Protein AF-A0A8D2H0W3-F1 (afdb_monomer)

Secondary structure (DSSP, 8-state):
-----------S-------PPP----EEEE-TTS--STT-GGGGEEEEESTTS-HHHHHHHHHHHHHHHHHHHHHS--

Foldseek 3Di:
DDDDDDDDDPDDDPPPPPDDDDDDDKDWDFDPPFQPDPPRQLRRTPDIPPPPDDSVVVSVVVVVVVVVVVVCVVVVPD

Radius of gyration: 23.94 Å; Cα contacts (8 Å, |Δi|>4): 44; chains: 1; bounding box: 78×45×32 Å

Sequence (78 aa):
MAASAAGAGAGAWAAQEKQFPPALLSFFIYNPRFGPREGEEENKILFYHPNEVEKNEKIRNVGLCEAIVQFTRLFGIL

Solvent-accessible surface area (backbone atoms only — not comparable to full-atom values): 5263 Å² total; per-residue (Å²): 135,87,81,88,78,80,93,72,82,94,73,87,81,80,73,75,79,77,83,70,78,93,71,90,77,75,50,73,43,72,42,90,84,36,40,87,50,94,91,31,54,64,64,17,53,79,44,60,40,66,70,87,62,53,69,66,60,55,41,52,55,52,51,51,54,50,50,51,56,52,51,49,58,69,68,64,76,116

Organism: Urocitellus parryii (NCBI:txid9999)

InterPro domains:
  IPR013176 Vacuolar fusion protein Ccz1 [PTHR13056] (13-75)
  IPR043987 CCZ1/INTU/HSP4, first Longin domain [PF19031] (25-74)

pLDDT: mean 81.98, std 19.38, range [41.69, 97.62]

Mean predicted aligned error: 12.1 Å

Nearest PDB structures (foldseek):
  8jbe-assembly1_B  TM=9.648E-01  e=2.564E-04  Drosophila
  8c7g-assembly1_B  TM=9.339E-01  e=3.387E-04  Drosophila melanogaster

Structure (mmCIF, N/CA/C/O backbone):
data_AF-A0A8D2H0W3-F1
#
_entry.id   AF-A0A8D2H0W3-F1
#
loop_
_atom_site.group_PDB
_atom_site.id
_atom_site.type_symbol
_atom_site.label_atom_id
_atom_site.label_alt_id
_atom_site.label_comp_id
_atom_site.label_asym_id
_atom_site.label_entity_id
_atom_site.label_seq_id
_atom_site.pdbx_PDB_ins_code
_atom_site.Cartn_x
_atom_site.Cartn_y
_atom_site.Cartn_z
_atom_site.occupancy
_atom_site.B_iso_or_equiv
_atom_site.auth_seq_id
_atom_site.auth_comp_id
_atom_site.auth_asym_id
_atom_site.auth_atom_id
_atom_site.pdbx_PDB_model_num
ATOM 1 N N . MET A 1 1 ? 70.284 -14.904 -4.038 1.00 41.69 1 MET A N 1
ATOM 2 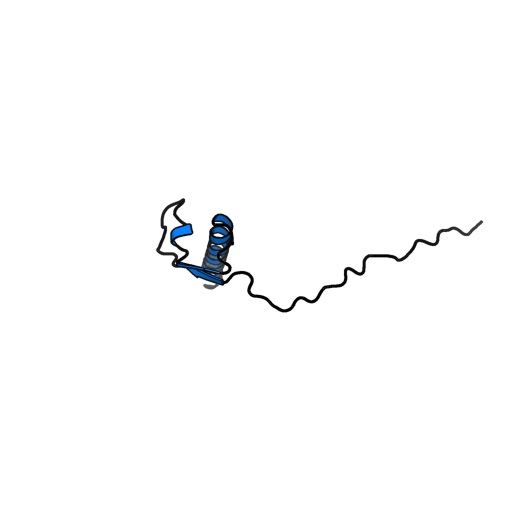C CA . MET A 1 1 ? 69.194 -13.923 -3.857 1.00 41.69 1 MET A C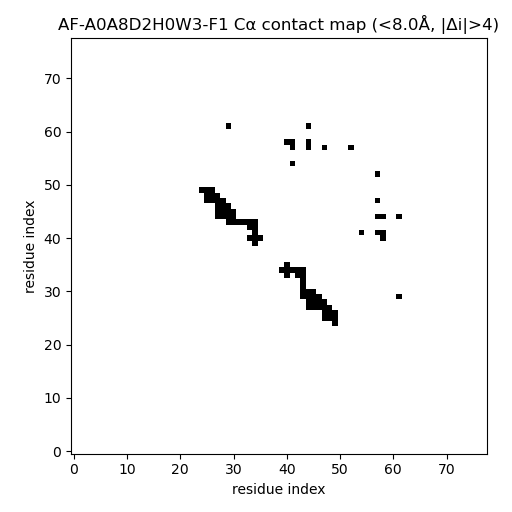A 1
ATOM 3 C C . MET A 1 1 ? 68.234 -14.056 -5.029 1.00 41.69 1 MET A C 1
ATOM 5 O O . MET A 1 1 ? 68.729 -14.073 -6.145 1.00 41.69 1 MET A O 1
ATOM 9 N N . ALA A 1 2 ? 66.928 -14.108 -4.723 1.00 42.88 2 ALA A N 1
ATOM 10 C CA . ALA A 1 2 ? 65.745 -14.079 -5.608 1.00 42.88 2 ALA A CA 1
ATOM 11 C C . ALA A 1 2 ? 65.584 -15.275 -6.586 1.00 42.88 2 ALA A C 1
ATOM 13 O O . ALA A 1 2 ? 66.546 -15.688 -7.210 1.00 42.88 2 ALA A O 1
ATOM 14 N N . ALA A 1 3 ? 64.416 -15.907 -6.754 1.00 43.31 3 ALA A N 1
ATOM 15 C CA . ALA A 1 3 ? 63.056 -15.391 -6.606 1.00 43.31 3 ALA A CA 1
ATOM 16 C C . ALA A 1 3 ? 62.047 -16.417 -6.032 1.00 43.31 3 ALA A C 1
ATOM 18 O O . ALA A 1 3 ? 62.037 -17.593 -6.387 1.00 43.31 3 ALA A O 1
ATOM 19 N N . SER A 1 4 ? 61.196 -15.894 -5.146 1.00 47.50 4 SER A N 1
ATOM 20 C CA . SER A 1 4 ? 59.849 -16.325 -4.732 1.00 47.50 4 SER A CA 1
ATOM 21 C C . SER A 1 4 ? 58.853 -16.286 -5.907 1.00 47.50 4 SER A C 1
ATOM 23 O O . SER A 1 4 ? 59.121 -15.598 -6.882 1.00 47.50 4 SER A O 1
ATOM 25 N N . ALA A 1 5 ? 57.628 -16.803 -5.882 1.00 45.16 5 ALA A N 1
ATOM 26 C CA . ALA A 1 5 ? 56.881 -17.767 -5.079 1.00 45.16 5 ALA A CA 1
ATOM 27 C C . ALA A 1 5 ? 55.525 -17.953 -5.799 1.00 45.16 5 ALA A C 1
ATOM 29 O O . ALA A 1 5 ? 55.065 -17.048 -6.490 1.00 45.16 5 ALA A O 1
ATOM 30 N N . ALA A 1 6 ? 54.901 -19.106 -5.554 1.00 43.47 6 ALA A N 1
ATOM 31 C CA . ALA A 1 6 ? 53.457 -19.346 -5.510 1.00 43.47 6 ALA A CA 1
ATOM 32 C C . ALA A 1 6 ? 52.596 -18.944 -6.726 1.00 43.47 6 ALA A C 1
ATOM 34 O O . ALA A 1 6 ? 52.113 -17.822 -6.854 1.00 43.47 6 ALA A O 1
ATOM 35 N N . GLY A 1 7 ? 52.254 -19.957 -7.528 1.00 50.16 7 GLY A N 1
ATOM 36 C CA . GLY A 1 7 ? 50.974 -19.976 -8.226 1.00 50.16 7 GLY A CA 1
ATOM 37 C C . GLY A 1 7 ? 49.836 -20.076 -7.208 1.00 50.16 7 GLY A C 1
ATOM 38 O O . GLY A 1 7 ? 49.775 -21.031 -6.436 1.00 50.16 7 GLY A O 1
ATOM 39 N N . ALA A 1 8 ? 48.943 -19.091 -7.210 1.00 46.03 8 ALA A N 1
ATOM 40 C CA . ALA A 1 8 ? 47.670 -19.137 -6.505 1.00 46.03 8 ALA A CA 1
ATOM 41 C C . ALA A 1 8 ? 46.558 -19.040 -7.552 1.00 46.03 8 ALA A C 1
ATOM 43 O O . ALA A 1 8 ? 46.553 -18.137 -8.388 1.00 46.03 8 ALA A O 1
ATOM 44 N N . GLY A 1 9 ? 45.669 -20.033 -7.545 1.00 43.66 9 GLY A N 1
ATOM 45 C CA . GLY A 1 9 ? 44.607 -20.195 -8.525 1.00 43.66 9 GLY A CA 1
ATOM 46 C C . GLY A 1 9 ? 43.688 -18.980 -8.583 1.00 43.66 9 GLY A C 1
ATOM 47 O O . GLY A 1 9 ? 43.045 -18.620 -7.601 1.00 43.66 9 GLY A O 1
ATOM 48 N N . ALA A 1 10 ? 43.588 -18.392 -9.771 1.00 46.25 10 ALA A N 1
ATOM 49 C CA . ALA A 1 10 ? 42.495 -17.509 -10.141 1.00 46.25 10 ALA A CA 1
ATOM 50 C C . ALA A 1 10 ? 41.242 -18.371 -10.371 1.00 46.25 10 ALA A C 1
ATOM 52 O O . ALA A 1 10 ? 40.929 -18.762 -11.493 1.00 46.25 10 ALA A O 1
ATOM 53 N N . GLY A 1 11 ? 40.572 -18.748 -9.285 1.00 50.69 11 GLY A N 1
ATOM 54 C CA . GLY A 1 11 ? 39.360 -19.554 -9.316 1.00 50.69 11 GLY A CA 1
ATOM 55 C C . GLY A 1 11 ? 38.305 -18.987 -8.375 1.00 50.69 11 GLY A C 1
ATOM 56 O O . GLY A 1 11 ? 38.529 -18.925 -7.174 1.00 50.69 11 GLY A O 1
ATOM 57 N N . ALA A 1 12 ? 37.147 -18.663 -8.955 1.00 51.16 12 ALA A N 1
ATOM 58 C CA . ALA A 1 12 ? 35.845 -18.502 -8.301 1.00 51.16 12 ALA A CA 1
ATOM 59 C C . ALA A 1 12 ? 35.501 -17.157 -7.622 1.00 51.16 12 ALA A C 1
ATOM 61 O O . ALA A 1 12 ? 35.134 -17.136 -6.456 1.00 51.16 12 ALA A O 1
ATOM 62 N N . TRP A 1 13 ? 35.428 -16.066 -8.399 1.00 50.59 13 TRP A N 1
ATOM 63 C CA . TRP A 1 13 ? 34.432 -14.997 -8.147 1.00 50.59 13 TRP A CA 1
ATOM 64 C C . TRP A 1 13 ? 33.735 -14.485 -9.413 1.00 50.59 13 TRP A C 1
ATOM 66 O O . TRP A 1 13 ? 33.242 -13.363 -9.450 1.00 50.59 13 TRP A O 1
ATOM 76 N N . ALA A 1 14 ? 33.611 -15.318 -10.447 1.00 54.47 14 ALA A N 1
ATOM 77 C CA . ALA A 1 14 ? 32.576 -15.088 -11.448 1.00 54.47 14 ALA A CA 1
ATOM 78 C C . ALA A 1 14 ? 31.242 -15.554 -10.846 1.00 54.47 14 ALA A C 1
ATOM 80 O O . ALA A 1 14 ? 30.760 -16.646 -11.143 1.00 54.47 14 ALA A O 1
ATOM 81 N N . ALA A 1 15 ? 30.679 -14.759 -9.932 1.00 62.22 15 ALA A N 1
ATOM 82 C CA . ALA A 1 15 ? 29.265 -14.863 -9.616 1.00 62.22 15 ALA A CA 1
ATOM 83 C C . ALA A 1 15 ? 28.536 -14.547 -10.922 1.00 62.22 15 ALA A C 1
ATOM 85 O O . ALA A 1 15 ? 28.430 -13.393 -11.322 1.00 62.22 15 ALA A O 1
ATOM 86 N N . GLN A 1 16 ? 28.159 -15.595 -11.650 1.00 61.25 16 G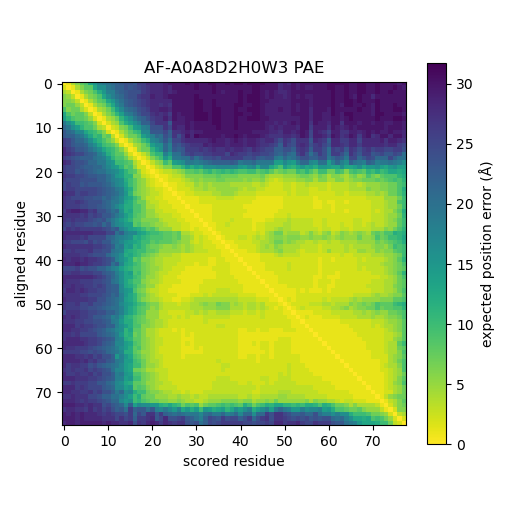LN A N 1
ATOM 87 C CA . GLN A 1 16 ? 27.367 -15.476 -12.858 1.00 61.25 16 GLN A CA 1
ATOM 88 C C . GLN A 1 16 ? 26.108 -14.700 -12.470 1.00 61.25 16 GLN A C 1
ATOM 90 O O . GLN A 1 16 ? 25.271 -15.223 -11.730 1.00 61.25 16 GLN A O 1
ATOM 95 N N . GLU A 1 17 ? 25.996 -13.454 -12.926 1.00 67.12 17 GLU A N 1
ATOM 96 C CA . GLU A 1 17 ? 24.775 -12.672 -12.803 1.00 67.12 17 GLU A CA 1
ATOM 97 C C . GLU A 1 17 ? 23.695 -13.437 -13.569 1.00 67.12 17 GLU A C 1
ATOM 99 O O . GLU A 1 17 ? 23.593 -13.383 -14.795 1.00 67.12 17 GLU A O 1
ATOM 104 N N . LYS A 1 18 ? 22.939 -14.275 -12.854 1.00 72.88 18 LYS A N 1
ATOM 105 C CA . LYS A 1 18 ? 21.765 -14.934 -13.410 1.00 72.88 18 LYS A CA 1
ATOM 106 C C . LYS A 1 18 ? 20.794 -13.818 -13.752 1.00 72.88 18 LYS A C 1
ATOM 108 O O . LYS A 1 18 ? 20.185 -13.220 -12.872 1.00 72.88 18 LYS A O 1
ATOM 113 N N . GLN A 1 19 ? 20.695 -13.520 -15.037 1.00 72.38 19 GLN A N 1
ATOM 114 C CA . GLN A 1 19 ? 19.756 -12.544 -15.543 1.00 72.38 19 GLN A CA 1
ATOM 115 C C . GLN A 1 19 ? 18.361 -13.157 -15.435 1.00 72.38 19 GLN A C 1
ATOM 117 O O . GLN A 1 19 ? 17.975 -14.020 -16.223 1.00 72.38 19 GLN A O 1
ATOM 122 N N . PHE A 1 20 ? 17.642 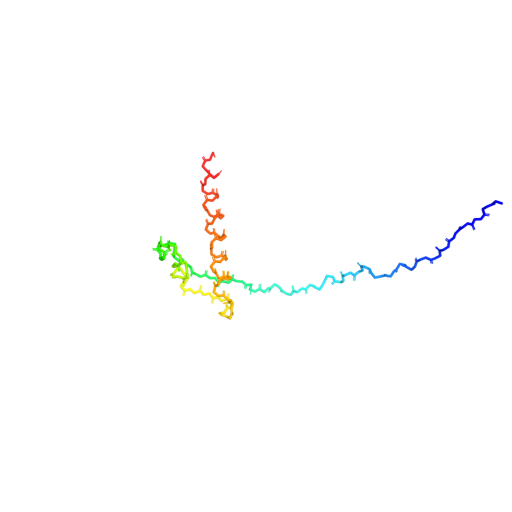-12.786 -14.380 1.00 77.62 20 PHE A N 1
ATOM 123 C CA . PHE A 1 20 ? 16.261 -13.201 -14.197 1.00 77.62 20 PHE A CA 1
ATOM 124 C C . PHE A 1 20 ? 15.361 -12.329 -15.076 1.00 77.62 20 PHE A C 1
ATOM 126 O O . PHE A 1 20 ? 15.607 -11.124 -15.192 1.00 77.62 20 PHE A O 1
ATOM 133 N N . PRO A 1 21 ? 14.323 -12.905 -15.704 1.00 87.19 21 PRO A N 1
ATOM 134 C CA . PRO A 1 21 ? 13.315 -12.091 -16.362 1.00 87.19 21 PRO A CA 1
ATOM 135 C C . PRO A 1 21 ? 12.674 -11.148 -15.330 1.00 87.19 21 PRO A C 1
ATOM 137 O O . PRO A 1 21 ? 12.513 -11.540 -14.169 1.00 87.19 21 PRO A O 1
ATOM 140 N N . PRO A 1 22 ? 12.309 -9.913 -15.719 1.00 89.94 22 PRO A N 1
ATOM 141 C CA . PRO A 1 22 ? 11.613 -9.007 -14.819 1.00 89.94 22 PRO A CA 1
ATOM 142 C C . PRO A 1 22 ? 10.310 -9.662 -14.354 1.00 89.94 22 PRO A C 1
ATOM 144 O O . PRO A 1 22 ? 9.538 -10.180 -15.161 1.00 89.94 22 PRO A O 1
ATOM 147 N N . ALA A 1 23 ? 10.080 -9.641 -13.046 1.00 89.62 23 ALA A N 1
ATOM 148 C CA . ALA A 1 23 ? 8.912 -10.236 -12.418 1.00 89.62 23 ALA A CA 1
ATOM 149 C C . ALA A 1 23 ? 8.230 -9.221 -11.501 1.00 89.62 23 ALA A C 1
ATOM 151 O O . ALA A 1 23 ? 8.863 -8.304 -10.972 1.00 89.62 23 ALA A O 1
ATOM 152 N N . LEU A 1 24 ? 6.924 -9.391 -11.311 1.00 89.75 24 LEU A N 1
ATOM 153 C CA . LEU A 1 24 ? 6.159 -8.580 -10.379 1.00 89.75 24 LEU A CA 1
ATOM 154 C C . LEU A 1 24 ? 6.518 -8.986 -8.944 1.00 89.75 24 LEU A C 1
ATOM 156 O O . LEU A 1 24 ? 6.237 -10.110 -8.540 1.00 89.75 24 LEU A O 1
ATOM 160 N N . LEU A 1 25 ? 7.144 -8.081 -8.190 1.00 91.06 25 LEU A N 1
ATOM 161 C CA . LEU A 1 25 ? 7.559 -8.350 -6.807 1.00 91.06 25 LEU A CA 1
ATOM 162 C C . LEU A 1 25 ? 6.425 -8.096 -5.811 1.00 91.06 25 LEU A C 1
ATOM 164 O O . LEU A 1 25 ? 6.072 -8.957 -5.013 1.00 91.06 25 LEU A O 1
ATOM 168 N N . SER A 1 26 ? 5.851 -6.896 -5.856 1.00 94.25 26 SER A N 1
ATOM 169 C CA . SER A 1 26 ? 4.791 -6.478 -4.944 1.00 94.25 26 SER A CA 1
ATOM 170 C C . SER A 1 26 ? 3.880 -5.494 -5.656 1.00 94.25 26 SER A C 1
ATOM 172 O O . SER A 1 26 ? 4.320 -4.433 -6.096 1.00 94.25 26 SER A O 1
ATOM 174 N N . PHE A 1 27 ? 2.605 -5.843 -5.764 1.00 96.06 27 PHE A N 1
ATOM 175 C CA . PHE A 1 27 ? 1.571 -4.969 -6.294 1.00 96.06 27 PHE A CA 1
ATOM 176 C C . PHE A 1 27 ? 0.456 -4.841 -5.271 1.00 96.06 27 PHE A C 1
ATOM 178 O O . PHE A 1 27 ? -0.102 -5.842 -4.823 1.00 96.06 27 PHE A O 1
ATOM 185 N N . PHE A 1 28 ? 0.122 -3.612 -4.895 1.00 96.81 28 PHE A N 1
ATOM 186 C CA . PHE A 1 28 ? -0.876 -3.365 -3.867 1.00 96.81 28 PHE A CA 1
ATOM 187 C C . PHE A 1 28 ? -1.672 -2.095 -4.127 1.00 96.81 28 PHE A C 1
ATOM 189 O O . PHE A 1 28 ? -1.193 -1.140 -4.737 1.00 96.81 28 PHE A O 1
ATOM 196 N N . ILE A 1 29 ? -2.904 -2.100 -3.626 1.00 97.44 29 ILE A N 1
ATOM 197 C CA . ILE A 1 29 ? -3.812 -0.956 -3.628 1.00 97.44 29 ILE A CA 1
ATOM 198 C C . ILE A 1 29 ? -4.106 -0.638 -2.169 1.00 97.44 29 ILE A C 1
ATOM 200 O O . ILE A 1 29 ? -4.541 -1.515 -1.418 1.00 97.44 29 ILE A O 1
ATOM 204 N N . TYR A 1 30 ? -3.877 0.609 -1.769 1.00 97.12 30 TYR A N 1
ATOM 205 C CA . TYR A 1 30 ? -4.108 1.055 -0.402 1.00 97.12 30 TYR A CA 1
ATOM 206 C C . TYR A 1 30 ? -4.860 2.387 -0.356 1.00 97.12 30 TYR A C 1
ATOM 208 O O . TYR A 1 30 ? -4.826 3.173 -1.304 1.00 97.12 30 TYR A O 1
ATOM 216 N N . ASN A 1 31 ? -5.541 2.638 0.761 1.00 96.19 31 ASN A N 1
ATOM 217 C CA . ASN A 1 31 ? -6.207 3.897 1.060 1.00 96.19 31 ASN A CA 1
ATOM 218 C C . ASN A 1 31 ? -5.688 4.449 2.401 1.00 96.19 31 ASN A C 1
ATOM 220 O O . ASN A 1 31 ? -6.014 3.884 3.447 1.00 96.19 31 ASN A O 1
ATOM 224 N N . PRO A 1 32 ? -4.950 5.576 2.411 1.00 93.19 32 PRO A N 1
ATOM 225 C CA . PRO A 1 32 ? -4.354 6.131 3.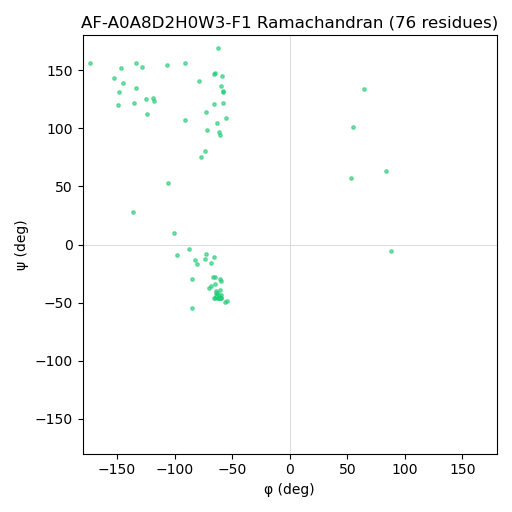630 1.00 93.19 32 PRO A CA 1
ATOM 226 C C . PRO A 1 32 ? -5.386 6.635 4.652 1.00 93.19 32 PRO A C 1
ATOM 228 O O . PRO A 1 32 ? -5.023 6.958 5.779 1.00 93.19 32 PRO A O 1
ATOM 231 N N . ARG A 1 33 ? -6.669 6.741 4.272 1.00 94.06 33 ARG A N 1
ATOM 232 C CA . ARG A 1 33 ? -7.757 7.151 5.175 1.00 94.06 33 ARG A CA 1
ATOM 233 C C . ARG A 1 33 ? -8.300 6.014 6.040 1.00 94.06 33 ARG A C 1
ATOM 235 O O . ARG A 1 33 ? -9.075 6.287 6.952 1.00 94.06 33 ARG A O 1
ATOM 242 N N . PHE A 1 34 ? -7.966 4.764 5.734 1.00 95.56 34 PHE A N 1
ATOM 243 C CA . PHE A 1 34 ? -8.361 3.616 6.551 1.00 95.56 34 PHE A CA 1
ATOM 244 C C . PHE A 1 34 ? -7.283 3.330 7.604 1.00 95.56 34 PHE A C 1
ATOM 246 O O . PHE A 1 34 ? -6.143 3.751 7.440 1.00 95.56 34 PHE A O 1
ATOM 253 N N . GLY A 1 35 ? -7.647 2.673 8.707 1.00 90.62 35 GLY A N 1
ATOM 254 C CA . GLY A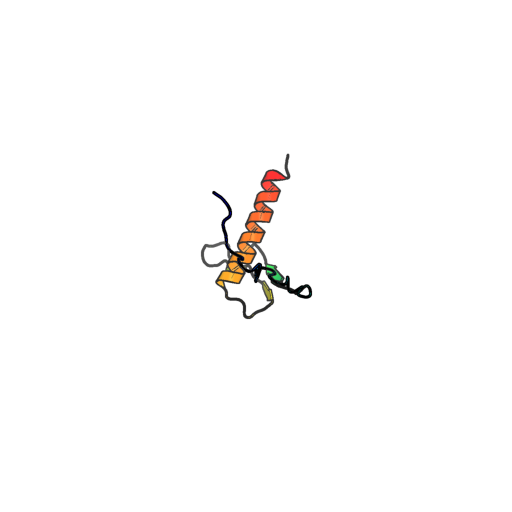 1 35 ? -6.723 2.394 9.815 1.00 90.62 35 GLY A CA 1
ATOM 255 C C . GLY A 1 35 ? -5.994 3.630 10.368 1.00 90.62 35 GLY A C 1
ATOM 256 O O . GLY A 1 35 ? -4.765 3.673 10.327 1.00 90.62 35 GLY A O 1
ATOM 257 N N . PRO A 1 36 ? -6.711 4.672 10.837 1.00 90.81 36 PRO A N 1
ATOM 258 C CA . PRO A 1 36 ? -6.098 5.911 11.324 1.00 90.81 36 PRO A CA 1
ATOM 259 C C . PRO A 1 36 ? -5.397 5.764 12.685 1.00 90.81 36 PRO A C 1
ATOM 261 O O . PRO A 1 36 ? -4.772 6.718 13.147 1.00 90.81 36 PRO A O 1
ATOM 264 N N . ARG A 1 37 ? -5.547 4.615 13.354 1.00 93.44 37 ARG A N 1
ATOM 265 C CA . ARG A 1 37 ? -4.978 4.331 14.674 1.00 93.44 37 ARG A CA 1
ATOM 266 C C . ARG A 1 37 ? -3.805 3.363 14.566 1.00 93.44 37 ARG A C 1
ATOM 268 O O . ARG A 1 37 ? -3.745 2.551 13.647 1.00 93.44 37 ARG A O 1
ATOM 275 N N . GLU A 1 38 ? -2.911 3.444 15.544 1.00 90.56 38 GLU A N 1
ATOM 276 C CA . GLU A 1 38 ? -1.802 2.502 15.695 1.00 90.56 38 GLU A CA 1
ATOM 277 C C . GLU A 1 38 ? -2.330 1.068 15.839 1.00 90.56 38 GLU A C 1
ATOM 279 O O . GLU A 1 38 ? -3.260 0.811 16.609 1.00 90.56 38 GLU A O 1
ATOM 284 N N . GLY A 1 39 ? -1.752 0.147 15.067 1.00 93.62 39 GLY A N 1
ATOM 285 C CA . GLY A 1 39 ? -2.155 -1.259 15.016 1.00 93.62 39 GLY A CA 1
ATOM 286 C C . GLY A 1 39 ? -3.265 -1.576 14.006 1.00 93.62 39 GLY A C 1
ATOM 287 O O . GLY A 1 39 ? -3.588 -2.749 13.813 1.00 93.62 39 GLY A O 1
ATOM 288 N N . GLU A 1 40 ? -3.846 -0.570 13.343 1.00 95.44 40 GLU A N 1
ATOM 289 C CA . GLU A 1 40 ? -4.875 -0.749 12.309 1.00 95.44 40 GLU A CA 1
ATOM 290 C C . GLU A 1 40 ? -4.318 -0.637 10.875 1.00 95.44 40 GLU A C 1
ATOM 292 O O . GLU A 1 40 ? -5.091 -0.583 9.917 1.00 95.44 40 GLU A O 1
ATOM 297 N N . GLU A 1 41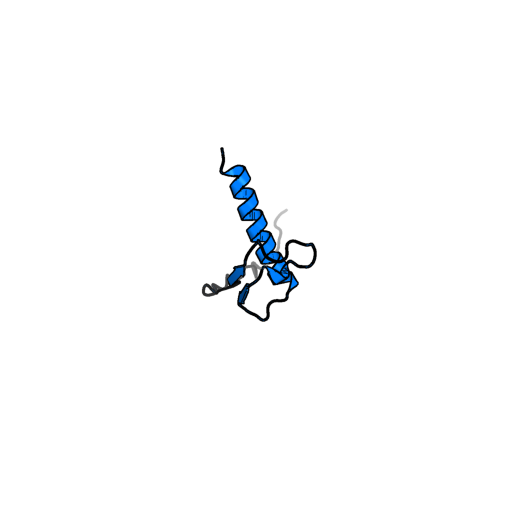 ? -2.995 -0.603 10.686 1.00 95.69 41 GLU A N 1
ATOM 298 C CA . GLU A 1 41 ? -2.348 -0.281 9.405 1.00 95.69 41 GLU A CA 1
ATOM 299 C C . GLU A 1 41 ? -2.720 -1.256 8.283 1.00 95.69 41 GLU A C 1
ATOM 301 O O . GLU A 1 41 ? -2.782 -0.870 7.117 1.00 95.69 41 GLU A O 1
ATOM 306 N N . GLU A 1 42 ? -3.017 -2.510 8.621 1.00 95.62 42 GLU A N 1
ATOM 307 C CA . GLU A 1 42 ? -3.473 -3.504 7.647 1.00 95.62 42 GLU A CA 1
ATOM 308 C C . GLU A 1 42 ? -4.767 -3.098 6.942 1.00 95.62 42 GLU A C 1
ATOM 310 O O . GLU A 1 42 ? -4.946 -3.402 5.765 1.00 95.62 42 GLU A O 1
ATOM 315 N N . ASN A 1 43 ? -5.643 -2.359 7.631 1.00 96.81 43 ASN A N 1
ATOM 316 C CA . ASN A 1 43 ? -6.942 -1.952 7.102 1.00 96.81 43 ASN A CA 1
ATOM 317 C C . ASN A 1 43 ? -6.791 -0.937 5.963 1.00 96.81 43 ASN A C 1
ATOM 319 O O . ASN A 1 43 ? -7.728 -0.728 5.193 1.00 96.81 43 ASN A O 1
ATOM 323 N N . LYS A 1 44 ? -5.611 -0.315 5.825 1.00 96.75 44 LYS A N 1
ATOM 324 C CA . LYS A 1 44 ? -5.269 0.519 4.667 1.00 96.75 44 LYS A CA 1
ATOM 325 C C . LYS A 1 44 ? -5.200 -0.290 3.380 1.00 96.75 44 LYS A C 1
ATOM 327 O O . LYS A 1 44 ? -5.406 0.279 2.312 1.00 96.75 44 LYS A O 1
ATOM 332 N N . ILE A 1 45 ? -4.873 -1.578 3.454 1.00 97.12 45 ILE A N 1
ATOM 333 C CA . ILE A 1 45 ? -4.526 -2.407 2.300 1.00 97.12 45 ILE A CA 1
ATOM 334 C C . ILE A 1 45 ? -5.790 -3.073 1.762 1.00 97.12 45 ILE A C 1
ATOM 336 O O . ILE A 1 45 ? -6.326 -4.002 2.356 1.00 97.12 45 ILE A O 1
ATOM 340 N N . LEU A 1 46 ? -6.265 -2.604 0.609 1.00 97.00 46 LEU A N 1
ATOM 341 C CA . LEU A 1 46 ? -7.467 -3.132 -0.043 1.00 97.00 46 LEU A CA 1
ATOM 342 C C . LEU A 1 46 ? -7.152 -4.354 -0.910 1.00 97.00 46 LEU A C 1
ATOM 344 O O . LEU A 1 46 ? -7.998 -5.223 -1.107 1.00 97.00 46 LEU A O 1
ATOM 348 N N . PHE A 1 47 ? -5.933 -4.407 -1.449 1.00 97.31 47 PHE A N 1
ATOM 349 C CA . PHE A 1 47 ? -5.450 -5.505 -2.275 1.00 97.31 47 PHE A CA 1
ATOM 350 C C . PHE A 1 47 ? -3.933 -5.625 -2.172 1.00 97.31 47 PHE A C 1
ATOM 352 O O . PHE A 1 47 ? -3.236 -4.610 -2.125 1.00 97.31 47 PHE A O 1
ATOM 359 N N . TYR A 1 48 ? -3.423 -6.856 -2.189 1.00 97.62 48 TYR A N 1
ATOM 360 C CA . TYR A 1 48 ? -1.992 -7.134 -2.228 1.00 97.62 48 TYR A CA 1
ATOM 361 C C . TYR A 1 48 ? -1.724 -8.437 -2.993 1.00 97.62 48 TYR A C 1
ATOM 363 O O . TYR A 1 48 ? 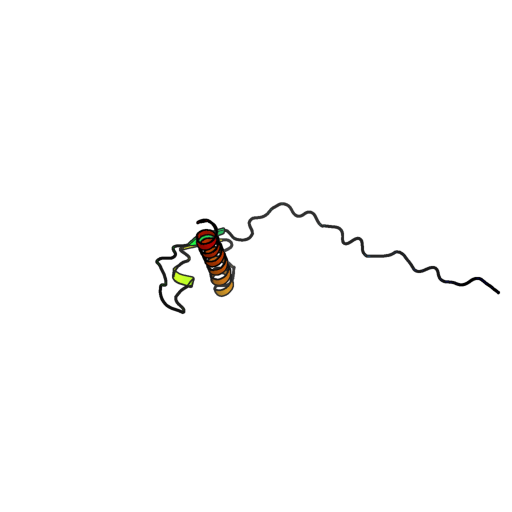-2.341 -9.464 -2.705 1.00 97.62 48 TYR A O 1
ATOM 371 N N . HIS A 1 49 ? -0.784 -8.400 -3.934 1.00 96.50 49 HIS A N 1
ATOM 372 C CA . HIS A 1 49 ? -0.309 -9.544 -4.704 1.00 96.50 49 HIS A CA 1
ATOM 373 C C . HIS A 1 49 ? 1.232 -9.563 -4.750 1.00 96.50 49 HIS A C 1
ATOM 375 O O . HIS A 1 49 ? 1.824 -8.516 -5.039 1.00 96.50 49 HIS A O 1
ATOM 381 N N . PRO A 1 50 ? 1.885 -10.720 -4.524 1.00 95.12 50 PRO A N 1
ATOM 382 C CA . PRO A 1 50 ? 1.309 -12.031 -4.176 1.00 95.12 50 PRO A CA 1
ATOM 383 C C . PRO A 1 50 ? 0.614 -12.048 -2.804 1.00 95.12 50 PRO A C 1
ATOM 385 O O . PRO A 1 50 ? 0.984 -11.295 -1.903 1.00 95.12 50 PRO A O 1
ATOM 388 N N . ASN A 1 51 ? -0.450 -12.841 -2.639 1.00 91.88 51 ASN A N 1
ATOM 389 C CA . ASN A 1 51 ? -1.283 -12.766 -1.429 1.00 91.88 51 ASN A CA 1
ATOM 390 C C . ASN A 1 51 ? -0.675 -13.526 -0.238 1.00 91.88 51 ASN A C 1
ATOM 392 O O . ASN A 1 51 ? -1.047 -13.240 0.903 1.00 91.88 51 ASN A O 1
ATOM 396 N N . GLU A 1 52 ? 0.284 -14.415 -0.499 1.00 93.94 52 GLU A N 1
ATOM 397 C CA . GLU A 1 52 ? 0.985 -15.262 0.469 1.00 93.94 52 GLU A CA 1
ATOM 398 C C . GLU A 1 52 ? 1.988 -14.474 1.320 1.00 93.94 52 GLU A C 1
ATOM 400 O O . GLU A 1 52 ? 2.465 -14.967 2.340 1.00 93.94 52 GLU A O 1
ATOM 405 N N . VAL A 1 53 ? 2.288 -13.235 0.920 1.00 95.19 53 VAL A N 1
ATOM 406 C CA . VAL A 1 53 ? 3.162 -12.326 1.662 1.00 95.19 53 VAL A CA 1
ATOM 407 C C . VAL A 1 53 ? 2.593 -12.063 3.059 1.00 95.19 53 VAL A C 1
ATOM 409 O O . VAL A 1 53 ? 1.391 -11.829 3.244 1.00 95.19 53 VAL A O 1
ATOM 412 N N . GLU A 1 54 ? 3.475 -12.094 4.053 1.00 96.44 54 GLU A N 1
ATOM 413 C CA . GLU A 1 54 ? 3.127 -11.935 5.461 1.00 96.44 54 GLU A CA 1
ATOM 414 C C . GLU A 1 54 ? 2.587 -10.523 5.749 1.00 96.44 54 GLU A C 1
ATOM 416 O O . GLU A 1 54 ? 2.974 -9.533 5.124 1.00 96.44 54 GLU A O 1
ATOM 421 N N . LYS A 1 55 ? 1.646 -10.423 6.693 1.00 95.38 55 LYS A N 1
ATOM 422 C CA . LYS A 1 55 ? 0.926 -9.179 7.002 1.00 95.38 55 LYS A CA 1
ATOM 423 C C . LYS A 1 55 ? 1.872 -8.017 7.319 1.00 95.38 55 LYS A C 1
ATOM 425 O O . LYS A 1 55 ? 1.702 -6.937 6.752 1.00 95.38 55 LYS A O 1
ATOM 430 N N . ASN A 1 56 ? 2.862 -8.214 8.191 1.00 95.94 56 ASN A N 1
ATOM 431 C CA . ASN A 1 56 ? 3.785 -7.140 8.555 1.00 95.94 56 ASN A CA 1
ATOM 432 C C . ASN A 1 56 ? 4.635 -6.704 7.363 1.00 95.94 56 ASN A C 1
ATOM 434 O O . ASN A 1 56 ? 4.937 -5.522 7.232 1.00 95.94 56 ASN A O 1
ATOM 438 N N . GLU A 1 57 ? 4.997 -7.618 6.465 1.00 96.81 57 GLU A N 1
ATOM 439 C CA . GLU A 1 57 ? 5.677 -7.255 5.221 1.00 96.81 57 GLU A CA 1
ATOM 440 C C . GLU A 1 57 ? 4.808 -6.375 4.311 1.00 96.81 57 GLU A C 1
ATOM 442 O O . GLU A 1 57 ? 5.287 -5.360 3.798 1.00 96.81 57 GLU A O 1
ATOM 447 N N . LYS A 1 58 ? 3.511 -6.675 4.182 1.00 96.81 58 LYS A N 1
ATOM 448 C CA . LYS A 1 58 ? 2.560 -5.813 3.454 1.00 96.81 58 LYS A CA 1
ATOM 449 C C . LYS A 1 58 ? 2.480 -4.413 4.072 1.00 96.81 58 LYS A C 1
ATOM 451 O O . LYS A 1 58 ? 2.572 -3.422 3.346 1.00 96.81 58 LYS A O 1
ATOM 456 N N . ILE A 1 59 ? 2.377 -4.330 5.402 1.00 96.94 59 ILE A N 1
ATOM 457 C CA . ILE A 1 59 ? 2.338 -3.060 6.148 1.00 96.94 59 ILE A CA 1
ATOM 458 C C . ILE A 1 59 ? 3.630 -2.261 5.943 1.00 96.94 59 ILE A C 1
ATOM 460 O O . ILE A 1 59 ? 3.568 -1.069 5.644 1.00 96.94 59 ILE A O 1
ATOM 464 N N . ARG A 1 60 ? 4.802 -2.907 6.037 1.00 96.81 60 ARG A N 1
ATOM 465 C CA . ARG A 1 60 ? 6.103 -2.253 5.814 1.00 96.81 60 ARG A CA 1
ATOM 466 C C . ARG A 1 60 ? 6.214 -1.666 4.409 1.00 96.81 60 ARG A C 1
ATOM 468 O O . ARG A 1 60 ? 6.670 -0.535 4.266 1.00 96.81 60 ARG A O 1
ATOM 475 N N . ASN A 1 61 ? 5.767 -2.402 3.391 1.00 96.62 61 ASN A N 1
ATOM 476 C CA . ASN A 1 61 ? 5.793 -1.935 2.005 1.00 96.62 61 ASN A CA 1
ATOM 477 C C . ASN A 1 61 ? 4.924 -0.686 1.801 1.00 96.62 61 ASN A C 1
ATOM 479 O O . ASN A 1 61 ? 5.381 0.295 1.215 1.00 96.62 61 ASN A O 1
ATOM 483 N N . VAL A 1 62 ? 3.700 -0.688 2.339 1.00 96.44 62 VAL A N 1
ATOM 484 C CA . VAL A 1 62 ? 2.805 0.479 2.269 1.00 96.44 62 VAL A CA 1
ATOM 485 C C . VAL A 1 62 ? 3.375 1.662 3.049 1.00 96.44 62 VAL A C 1
ATOM 487 O O . VAL A 1 62 ? 3.431 2.768 2.514 1.00 96.44 62 VAL A O 1
ATOM 490 N N . GLY A 1 63 ? 3.858 1.437 4.274 1.00 95.75 63 GLY A N 1
ATOM 491 C CA . GLY A 1 63 ? 4.447 2.484 5.111 1.00 95.75 63 GLY A CA 1
ATOM 492 C C . GLY A 1 63 ? 5.675 3.141 4.475 1.00 95.75 63 GLY A C 1
ATOM 493 O O . GLY A 1 63 ? 5.811 4.363 4.520 1.00 95.75 63 GLY A O 1
ATOM 494 N N . LEU A 1 64 ? 6.531 2.360 3.807 1.00 95.81 64 LEU A N 1
ATOM 495 C CA . LEU A 1 64 ? 7.675 2.891 3.064 1.00 95.81 64 LEU A CA 1
ATOM 496 C C . LEU A 1 64 ? 7.225 3.806 1.916 1.00 95.81 64 LEU A C 1
ATOM 498 O O . LEU A 1 64 ? 7.749 4.910 1.765 1.00 95.81 64 LEU A O 1
ATOM 502 N N . CYS A 1 65 ? 6.233 3.386 1.128 1.00 95.12 65 CYS A N 1
ATOM 503 C CA . CYS A 1 65 ? 5.689 4.215 0.054 1.00 95.12 65 CYS A CA 1
ATOM 504 C C . CYS A 1 65 ? 5.020 5.491 0.585 1.00 95.12 65 CYS A C 1
ATOM 506 O O . CYS A 1 65 ? 5.223 6.560 0.009 1.00 95.12 65 CYS A O 1
ATOM 508 N N . GLU A 1 66 ? 4.277 5.418 1.694 1.00 93.69 66 GLU A N 1
ATOM 509 C CA . GLU A 1 66 ? 3.708 6.601 2.352 1.00 93.69 66 GLU A CA 1
ATOM 510 C C . GLU A 1 66 ? 4.807 7.577 2.791 1.00 93.69 66 GLU A C 1
ATOM 512 O O . GLU A 1 66 ? 4.711 8.769 2.492 1.00 93.69 66 GLU A O 1
ATOM 517 N N . ALA A 1 67 ? 5.873 7.080 3.425 1.00 93.81 67 ALA A N 1
ATOM 518 C CA . ALA A 1 67 ? 7.000 7.897 3.865 1.00 93.81 67 ALA A CA 1
ATOM 519 C C . ALA A 1 67 ? 7.708 8.584 2.687 1.00 93.81 67 ALA A C 1
ATOM 521 O O . ALA A 1 67 ? 7.986 9.779 2.757 1.00 93.81 67 ALA A O 1
ATOM 522 N N . ILE A 1 68 ? 7.938 7.875 1.576 1.00 93.88 68 ILE A N 1
ATOM 523 C CA . ILE A 1 68 ? 8.546 8.452 0.364 1.00 93.88 68 ILE A CA 1
ATOM 524 C C . ILE A 1 68 ? 7.639 9.534 -0.241 1.00 93.88 68 ILE A C 1
ATOM 526 O O . ILE A 1 68 ? 8.108 10.615 -0.601 1.00 93.88 68 ILE A O 1
ATOM 530 N N . VAL A 1 69 ? 6.330 9.285 -0.336 1.00 92.75 69 VAL A N 1
ATOM 531 C CA . VAL A 1 69 ? 5.369 10.274 -0.854 1.00 92.75 69 VAL A CA 1
ATOM 532 C C . VAL A 1 69 ? 5.312 11.507 0.050 1.00 92.75 69 VAL A C 1
ATOM 534 O O . VAL A 1 69 ? 5.275 12.633 -0.441 1.00 92.75 69 VAL A O 1
ATOM 537 N N . GLN A 1 70 ? 5.319 11.329 1.370 1.00 90.62 70 GLN A N 1
ATOM 538 C CA . GLN A 1 70 ? 5.345 12.445 2.317 1.00 90.62 70 GLN A CA 1
ATOM 539 C C . GLN A 1 70 ? 6.655 13.227 2.227 1.00 90.62 70 GLN A C 1
ATOM 541 O O . GLN A 1 70 ? 6.629 14.451 2.122 1.00 90.62 70 GLN A O 1
ATOM 546 N N . PHE A 1 71 ? 7.788 12.529 2.194 1.00 91.81 71 PHE A N 1
ATOM 547 C CA . PHE A 1 71 ? 9.108 13.126 2.042 1.00 91.81 71 PHE A CA 1
ATOM 548 C C . PHE A 1 71 ? 9.191 13.973 0.767 1.00 91.81 71 PHE A C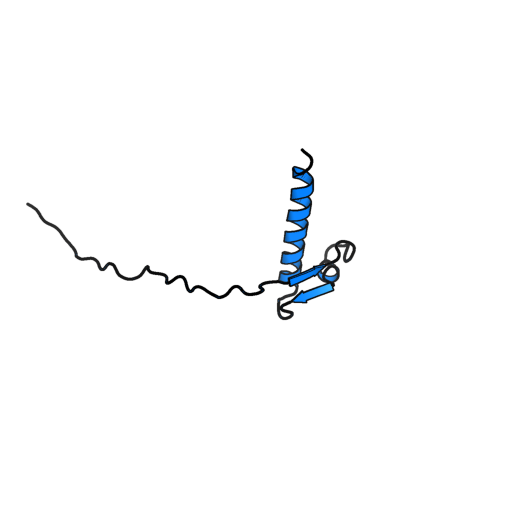 1
ATOM 550 O O . PHE A 1 71 ? 9.555 15.144 0.816 1.00 91.81 71 PHE A O 1
ATOM 557 N N . THR A 1 72 ? 8.767 13.431 -0.374 1.00 92.44 72 THR A N 1
ATOM 558 C CA . THR A 1 72 ? 8.812 14.161 -1.650 1.00 92.44 72 THR A CA 1
ATOM 559 C C . THR A 1 72 ? 7.870 15.367 -1.690 1.00 92.44 72 THR A C 1
ATOM 561 O O . THR A 1 72 ? 8.188 16.350 -2.351 1.00 92.44 72 THR A O 1
ATOM 564 N N . ARG A 1 73 ? 6.758 15.371 -0.941 1.00 88.88 73 ARG A N 1
ATOM 565 C CA . ARG A 1 73 ? 5.908 16.570 -0.781 1.00 88.88 73 ARG A CA 1
ATOM 566 C C . ARG A 1 73 ? 6.584 17.675 0.025 1.00 88.88 73 ARG A C 1
ATOM 568 O O . ARG A 1 73 ? 6.373 18.844 -0.277 1.00 88.88 73 ARG A O 1
ATOM 575 N N . LEU A 1 74 ? 7.373 17.312 1.035 1.00 80.50 74 LEU A N 1
ATOM 576 C CA . LEU A 1 74 ? 8.096 18.273 1.871 1.00 80.50 74 LEU A CA 1
ATOM 577 C C . LEU A 1 74 ? 9.240 18.945 1.102 1.00 80.50 74 LEU A C 1
ATOM 579 O O . LEU A 1 74 ? 9.461 20.139 1.270 1.00 80.50 74 LEU A O 1
ATOM 583 N N . PHE A 1 75 ? 9.934 18.199 0.239 1.00 72.75 75 PHE A N 1
ATOM 584 C CA . PHE A 1 75 ? 11.089 18.702 -0.518 1.00 72.75 75 PHE A CA 1
ATOM 585 C C . PHE A 1 75 ? 10.769 19.148 -1.954 1.00 72.75 75 PHE A C 1
ATOM 587 O O . PHE A 1 75 ? 11.621 19.743 -2.604 1.00 72.75 75 PHE A O 1
ATOM 594 N N . GLY A 1 76 ? 9.561 18.881 -2.458 1.00 60.78 76 GLY A N 1
ATOM 595 C CA . GLY A 1 76 ? 9.106 19.307 -3.786 1.00 60.78 76 GLY A CA 1
ATOM 596 C C . GLY A 1 76 ? 8.469 20.703 -3.843 1.00 60.78 76 GLY A C 1
ATOM 597 O O . GLY A 1 76 ? 8.104 21.138 -4.930 1.00 60.78 76 GLY A O 1
ATOM 598 N N . ILE A 1 77 ? 8.306 21.391 -2.704 1.00 58.16 77 ILE A N 1
ATOM 599 C CA . ILE A 1 77 ? 7.792 22.775 -2.603 1.00 58.16 77 ILE A CA 1
ATOM 600 C C . ILE A 1 77 ? 8.959 23.732 -2.288 1.00 58.16 77 ILE A C 1
ATOM 602 O O . ILE A 1 77 ? 8.925 24.482 -1.314 1.00 58.16 77 ILE A O 1
ATOM 606 N N . LEU A 1 78 ? 10.022 23.686 -3.095 1.00 49.47 78 LEU A N 1
ATOM 607 C CA . LEU A 1 78 ? 11.044 24.737 -3.134 1.00 49.47 78 LEU A CA 1
ATOM 608 C C . LEU A 1 78 ? 11.101 25.358 -4.530 1.00 49.47 78 LEU A C 1
ATOM 610 O O . LEU A 1 78 ? 11.031 24.579 -5.508 1.00 49.47 78 LEU A O 1
#